Protein AF-A0A3E2N2S7-F1 (afdb_monomer_lite)

Structure (mmCIF, N/CA/C/O backbone):
data_AF-A0A3E2N2S7-F1
#
_entry.id   AF-A0A3E2N2S7-F1
#
loop_
_atom_site.group_PDB
_atom_site.id
_atom_site.type_symbol
_atom_site.label_atom_id
_atom_site.label_alt_id
_atom_site.label_comp_id
_atom_site.label_asym_id
_atom_site.label_entity_id
_atom_site.label_seq_id
_atom_site.pdbx_PDB_ins_code
_atom_site.Cartn_x
_atom_site.Cartn_y
_atom_site.Cartn_z
_atom_site.occupancy
_atom_site.B_iso_or_equiv
_atom_site.auth_seq_id
_atom_site.auth_comp_id
_atom_site.auth_asym_id
_atom_site.auth_atom_id
_atom_site.pdbx_PDB_model_num
ATOM 1 N N . MET A 1 1 ? 10.078 -14.722 -25.260 1.00 42.12 1 MET A N 1
ATOM 2 C CA . MET A 1 1 ? 10.320 -13.278 -25.068 1.00 42.12 1 MET A CA 1
ATOM 3 C C . MET A 1 1 ? 10.400 -13.031 -23.574 1.00 42.12 1 MET A C 1
ATOM 5 O O . MET A 1 1 ? 9.457 -13.368 -22.871 1.00 42.12 1 MET A O 1
ATOM 9 N N . THR A 1 2 ? 11.543 -12.581 -23.065 1.00 51.34 2 THR A N 1
ATOM 10 C CA . THR A 1 2 ? 11.707 -12.243 -21.647 1.00 51.34 2 THR A CA 1
ATOM 11 C C . THR A 1 2 ? 10.874 -10.999 -21.372 1.00 51.34 2 THR A C 1
ATOM 13 O O . THR A 1 2 ? 11.146 -9.943 -21.929 1.00 51.34 2 THR A O 1
ATOM 16 N N . ALA A 1 3 ? 9.835 -11.136 -20.554 1.00 59.84 3 ALA A N 1
ATOM 17 C CA . ALA A 1 3 ? 9.094 -10.009 -20.015 1.00 59.84 3 ALA A CA 1
ATOM 18 C C . ALA A 1 3 ? 10.064 -9.020 -19.349 1.00 59.84 3 ALA A C 1
ATOM 20 O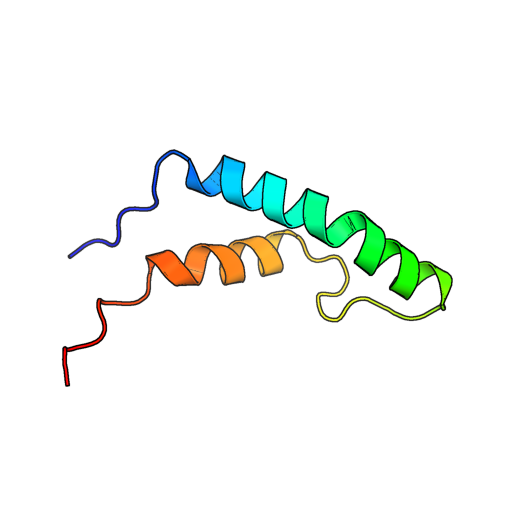 O . ALA A 1 3 ? 10.654 -9.330 -18.313 1.00 59.84 3 ALA A O 1
ATOM 21 N N . THR A 1 4 ? 10.265 -7.846 -19.947 1.00 75.94 4 THR A N 1
ATOM 22 C CA . THR A 1 4 ? 11.108 -6.807 -19.355 1.00 75.94 4 THR A CA 1
ATOM 23 C C . THR A 1 4 ? 10.277 -6.009 -18.364 1.00 75.94 4 THR A C 1
ATOM 25 O O . THR A 1 4 ? 9.314 -5.339 -18.731 1.00 75.94 4 THR A O 1
ATOM 28 N N . VAL A 1 5 ? 10.657 -6.079 -17.090 1.00 80.94 5 VAL A N 1
ATOM 29 C CA . VAL A 1 5 ? 10.132 -5.179 -16.064 1.00 80.94 5 VAL A CA 1
ATOM 30 C C . VAL A 1 5 ? 10.582 -3.751 -16.408 1.00 80.94 5 VAL A C 1
ATOM 32 O O . VAL A 1 5 ? 11.781 -3.531 -16.583 1.00 80.94 5 VAL A O 1
ATOM 35 N N . PRO A 1 6 ? 9.662 -2.777 -16.520 1.00 86.06 6 PRO A N 1
ATOM 36 C CA . PRO A 1 6 ? 10.025 -1.385 -16.772 1.00 86.06 6 PRO A CA 1
ATOM 37 C C . PRO A 1 6 ? 10.934 -0.815 -15.678 1.00 86.06 6 PRO A C 1
ATOM 39 O O . PRO A 1 6 ? 10.760 -1.131 -14.502 1.00 86.06 6 PRO A O 1
ATOM 42 N N . ALA A 1 7 ? 11.851 0.085 -16.044 1.00 87.62 7 ALA A N 1
ATOM 43 C CA . ALA A 1 7 ? 12.756 0.732 -15.087 1.00 87.62 7 ALA A CA 1
ATOM 44 C C . ALA A 1 7 ? 12.016 1.538 -13.996 1.00 87.62 7 ALA A C 1
ATOM 46 O O . ALA A 1 7 ? 12.526 1.691 -12.891 1.00 87.62 7 ALA A O 1
ATOM 47 N N . ASP A 1 8 ? 10.796 2.008 -14.279 1.00 91.50 8 ASP A N 1
ATOM 48 C CA . ASP A 1 8 ? 9.939 2.754 -13.350 1.00 91.50 8 ASP A CA 1
ATOM 49 C C . ASP A 1 8 ? 8.939 1.867 -12.582 1.00 91.50 8 ASP A C 1
ATOM 51 O O . ASP A 1 8 ? 8.107 2.371 -11.824 1.00 91.50 8 ASP A O 1
ATOM 55 N N . ALA A 1 9 ? 8.989 0.541 -12.753 1.00 90.94 9 ALA A N 1
ATOM 56 C CA . ALA A 1 9 ? 8.048 -0.378 -12.114 1.00 90.94 9 ALA A CA 1
ATOM 57 C C . ALA A 1 9 ? 8.091 -0.291 -10.582 1.00 90.94 9 ALA A C 1
ATOM 59 O O . ALA A 1 9 ? 7.047 -0.397 -9.936 1.00 90.94 9 ALA A O 1
ATOM 60 N N . GLU A 1 10 ? 9.273 -0.039 -10.015 1.00 93.44 10 GLU A N 1
ATOM 61 C CA . GLU A 1 10 ? 9.437 0.157 -8.577 1.00 93.44 10 GLU A CA 1
ATOM 62 C C . GLU A 1 10 ? 8.763 1.439 -8.094 1.00 93.44 10 GLU A C 1
ATOM 64 O O . GLU A 1 10 ? 8.001 1.412 -7.132 1.00 93.44 10 GLU A O 1
ATOM 69 N N . GLU A 1 11 ? 8.963 2.554 -8.797 1.00 95.50 11 GLU A N 1
ATOM 70 C CA . GLU A 1 11 ? 8.307 3.820 -8.460 1.00 95.50 11 GLU A CA 1
ATOM 71 C C . GLU A 1 11 ? 6.780 3.671 -8.503 1.00 95.50 11 GLU A C 1
ATOM 73 O O . GLU A 1 11 ? 6.057 4.143 -7.620 1.00 95.50 11 GLU A O 1
ATOM 78 N N . ARG A 1 12 ? 6.273 2.947 -9.507 1.00 95.31 12 ARG A N 1
ATOM 79 C CA . ARG A 1 12 ? 4.845 2.630 -9.613 1.00 95.31 12 ARG A CA 1
ATOM 80 C C . ARG A 1 12 ? 4.360 1.772 -8.446 1.00 95.31 12 ARG A C 1
ATOM 82 O O . ARG A 1 12 ? 3.230 1.970 -8.002 1.00 95.31 12 ARG A O 1
ATOM 89 N N . PHE A 1 13 ? 5.172 0.836 -7.958 1.00 95.62 13 PHE A N 1
ATOM 90 C CA . PHE A 1 13 ? 4.835 0.030 -6.785 1.00 95.62 13 PHE A CA 1
ATOM 91 C C . PHE A 1 13 ? 4.770 0.890 -5.516 1.00 95.62 13 PHE A C 1
ATOM 93 O O . PHE A 1 13 ? 3.793 0.802 -4.776 1.00 95.62 13 PHE A O 1
ATOM 100 N N . GLN A 1 14 ? 5.723 1.803 -5.317 1.00 96.25 14 GLN A N 1
ATOM 101 C CA . GLN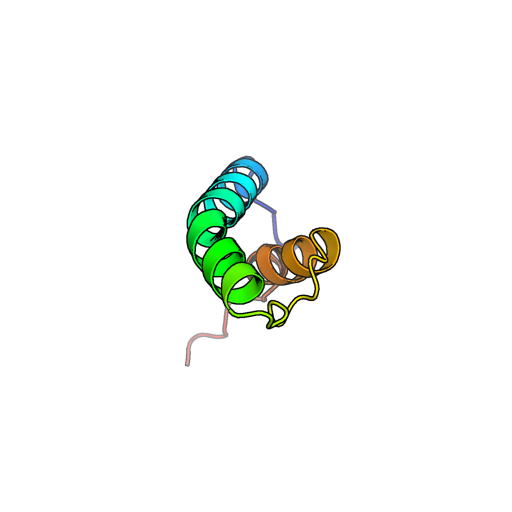 A 1 14 ? 5.710 2.731 -4.179 1.00 96.25 14 GLN A CA 1
ATOM 102 C C . GLN A 1 14 ? 4.479 3.652 -4.196 1.00 96.25 14 GLN A C 1
ATOM 104 O O . GLN A 1 14 ? 3.797 3.804 -3.182 1.00 96.25 14 GLN A O 1
ATOM 109 N N . LYS A 1 15 ? 4.114 4.197 -5.365 1.00 96.38 15 LYS A N 1
ATOM 110 C CA . LYS A 1 15 ? 2.872 4.977 -5.538 1.00 96.38 15 LYS A CA 1
ATOM 111 C C . LYS A 1 15 ? 1.621 4.148 -5.238 1.00 96.38 15 LYS A C 1
ATOM 113 O O . LYS A 1 15 ? 0.692 4.648 -4.606 1.00 96.38 15 LYS A O 1
ATOM 118 N N . TYR A 1 16 ? 1.602 2.882 -5.655 1.00 94.31 16 TYR A N 1
ATOM 119 C CA . TYR A 1 16 ? 0.520 1.954 -5.329 1.00 94.31 16 TYR A CA 1
ATOM 120 C C . TYR A 1 16 ? 0.393 1.739 -3.812 1.00 94.31 16 TYR A C 1
ATOM 122 O O . TYR A 1 16 ? -0.712 1.864 -3.281 1.00 94.31 16 TYR A O 1
ATOM 130 N N . LEU A 1 17 ? 1.500 1.499 -3.100 1.00 95.06 17 LEU A N 1
ATOM 131 C CA . LEU A 1 17 ? 1.491 1.373 -1.638 1.00 95.06 17 LEU A CA 1
ATOM 132 C C . LEU A 1 17 ? 0.949 2.638 -0.965 1.00 95.06 17 LEU A C 1
ATOM 134 O O . LEU A 1 17 ? 0.050 2.537 -0.131 1.00 95.06 17 LEU A O 1
ATOM 138 N N . ALA A 1 18 ? 1.435 3.812 -1.378 1.00 95.31 18 ALA A N 1
ATOM 139 C CA . ALA A 1 18 ? 0.997 5.095 -0.836 1.00 95.31 18 ALA A CA 1
ATOM 140 C C . ALA A 1 18 ? -0.505 5.332 -1.055 1.00 95.31 18 ALA A C 1
ATOM 142 O O . ALA A 1 18 ? -1.209 5.742 -0.137 1.00 95.31 18 ALA A O 1
ATOM 143 N N . SER A 1 19 ? -1.021 5.008 -2.246 1.00 94.12 19 SER A N 1
ATOM 144 C CA . SER A 1 19 ? -2.449 5.158 -2.558 1.00 94.12 19 SER A CA 1
ATOM 145 C C . SER A 1 19 ? -3.357 4.269 -1.699 1.00 94.12 19 SER A C 1
ATOM 147 O O . SER A 1 19 ? -4.486 4.647 -1.401 1.00 94.12 19 SER A O 1
ATOM 149 N N . ALA A 1 20 ? -2.858 3.106 -1.271 1.00 92.19 20 ALA A N 1
ATOM 150 C CA . ALA A 1 20 ? -3.599 2.150 -0.454 1.00 92.19 20 ALA A CA 1
ATOM 151 C C . ALA A 1 20 ? -3.475 2.405 1.060 1.00 92.19 20 ALA A C 1
ATOM 153 O O . ALA A 1 20 ? -4.211 1.792 1.830 1.00 92.19 20 ALA A O 1
ATOM 154 N N . ALA A 1 21 ? -2.569 3.287 1.499 1.00 92.94 21 ALA A N 1
ATOM 155 C CA . ALA A 1 21 ? -2.267 3.495 2.916 1.00 92.94 21 ALA A CA 1
ATOM 156 C C . ALA A 1 21 ? -3.499 3.929 3.724 1.00 92.94 2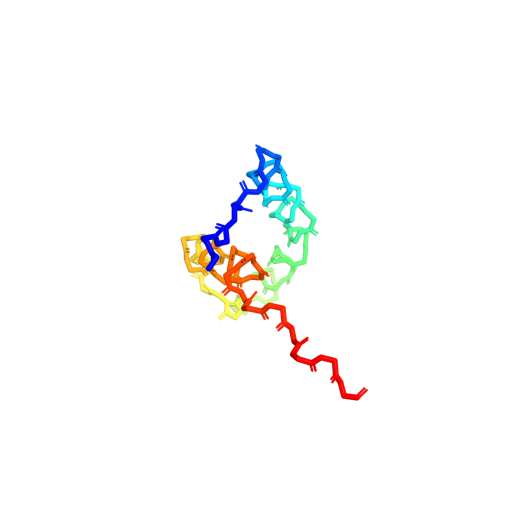1 ALA A C 1
ATOM 158 O O . ALA A 1 21 ? -3.807 3.315 4.740 1.00 92.94 21 ALA A O 1
ATOM 159 N N . ASN A 1 22 ? -4.253 4.918 3.232 1.00 93.19 22 ASN A N 1
ATOM 160 C CA . ASN A 1 22 ? -5.445 5.419 3.927 1.00 93.19 22 ASN A CA 1
ATOM 161 C C . ASN A 1 22 ? -6.554 4.363 4.023 1.00 93.19 22 ASN A C 1
ATOM 163 O O . ASN A 1 22 ? -7.225 4.260 5.043 1.00 93.19 22 ASN A O 1
ATOM 167 N N . TYR A 1 23 ? -6.741 3.573 2.963 1.00 90.31 23 TYR A N 1
ATOM 168 C CA . TYR A 1 23 ? -7.731 2.497 2.949 1.00 90.31 23 TYR A CA 1
ATOM 169 C C . TYR A 1 23 ? -7.365 1.394 3.946 1.00 90.31 23 TYR A C 1
ATOM 171 O O . TYR A 1 23 ? -8.209 0.959 4.721 1.00 90.31 23 TYR A O 1
ATOM 179 N N . ASN A 1 24 ? -6.097 0.984 3.967 1.00 93.06 24 ASN A N 1
ATOM 180 C CA . ASN A 1 24 ? -5.618 -0.030 4.898 1.00 93.06 24 ASN A CA 1
ATOM 181 C C . ASN A 1 24 ? -5.707 0.446 6.353 1.00 93.06 24 ASN A C 1
ATOM 183 O O . ASN A 1 24 ? -6.168 -0.313 7.197 1.00 93.06 24 ASN A O 1
ATOM 187 N N . ALA A 1 25 ? -5.356 1.706 6.624 1.00 93.50 25 ALA A N 1
ATOM 188 C CA . ALA A 1 25 ? -5.500 2.294 7.952 1.00 93.50 25 ALA A CA 1
ATOM 189 C C . ALA A 1 25 ? -6.963 2.289 8.427 1.00 93.50 25 ALA A C 1
ATOM 191 O O . A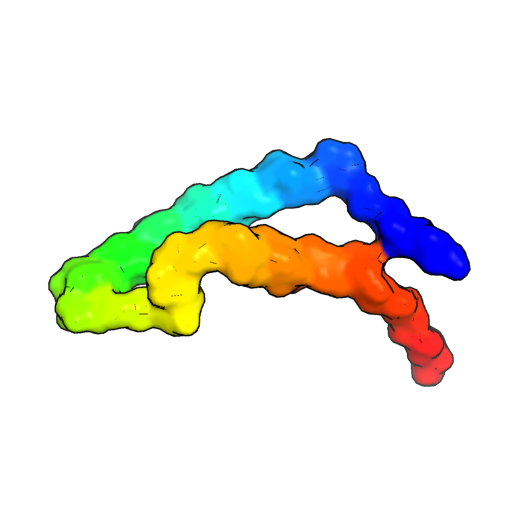LA A 1 25 ? -7.222 2.018 9.592 1.00 93.50 25 ALA A O 1
ATOM 192 N N . ALA A 1 26 ? -7.928 2.528 7.530 1.00 95.81 26 ALA A N 1
ATOM 193 C CA . ALA A 1 26 ? -9.350 2.458 7.869 1.00 95.81 26 ALA A CA 1
ATOM 194 C C . ALA A 1 26 ? -9.824 1.027 8.195 1.00 95.81 26 ALA A C 1
ATOM 196 O O . ALA A 1 26 ? -10.702 0.854 9.035 1.00 95.81 26 ALA A O 1
ATOM 197 N N . ILE A 1 27 ? -9.253 0.004 7.549 1.00 94.56 27 ILE A N 1
ATOM 198 C CA . ILE A 1 27 ? -9.529 -1.407 7.872 1.00 94.56 27 ILE A CA 1
ATOM 199 C C . ILE A 1 27 ? -9.005 -1.739 9.274 1.00 94.56 27 ILE A C 1
ATOM 201 O O . ILE A 1 27 ? -9.732 -2.319 10.077 1.00 94.56 27 ILE A O 1
ATOM 205 N N . GLU A 1 28 ? -7.764 -1.344 9.567 1.00 94.62 28 GLU A N 1
ATOM 206 C CA . GLU A 1 28 ? -7.132 -1.587 10.867 1.00 94.62 28 GLU A CA 1
ATOM 207 C C . GLU A 1 28 ? -7.846 -0.831 11.999 1.00 94.62 28 GLU A C 1
ATOM 209 O O . GLU A 1 28 ? -8.078 -1.403 13.063 1.00 94.62 28 GLU A O 1
ATOM 214 N N . ASP A 1 29 ? -8.262 0.418 11.764 1.00 96.38 29 ASP A N 1
ATOM 215 C CA . ASP A 1 29 ? -9.049 1.224 12.712 1.00 96.38 29 ASP A CA 1
ATOM 216 C C . ASP A 1 29 ? -10.420 0.594 13.016 1.00 96.38 29 ASP A C 1
ATOM 218 O O . ASP A 1 29 ? -10.882 0.606 14.157 1.00 96.38 29 ASP A O 1
ATOM 222 N N . ALA A 1 30 ? -11.037 -0.056 12.024 1.00 96.50 30 ALA A N 1
ATOM 223 C CA . ALA A 1 30 ? -12.260 -0.836 12.208 1.00 96.50 30 ALA A CA 1
ATOM 224 C C . ALA A 1 30 ? -12.041 -2.174 12.952 1.00 96.50 30 ALA A C 1
ATOM 226 O O . ALA A 1 30 ? -13.007 -2.897 13.206 1.00 96.50 30 ALA A O 1
ATOM 227 N N . GLY A 1 31 ? -10.796 -2.508 13.311 1.00 95.69 31 GLY A N 1
ATOM 228 C CA . GLY A 1 31 ? -10.426 -3.745 13.999 1.00 95.69 31 GLY A CA 1
ATOM 229 C C . GLY A 1 31 ? -10.325 -4.969 13.086 1.00 95.69 31 GLY A C 1
ATOM 230 O O . GLY A 1 31 ? -10.269 -6.093 13.588 1.00 95.69 31 GLY A O 1
ATOM 231 N N . ASP A 1 32 ? -10.310 -4.772 11.768 1.00 95.75 32 ASP A N 1
ATOM 232 C CA . ASP A 1 32 ? -10.160 -5.839 10.779 1.00 95.75 32 ASP A CA 1
ATOM 233 C C . ASP A 1 32 ? -8.721 -5.866 10.225 1.00 95.75 32 ASP A C 1
ATOM 235 O O . ASP A 1 32 ? -7.898 -4.988 10.487 1.00 95.75 32 ASP A O 1
ATOM 239 N N . THR A 1 33 ? -8.378 -6.908 9.473 1.00 93.31 33 THR A N 1
ATOM 240 C CA . THR A 1 33 ? -7.056 -7.088 8.868 1.00 93.31 33 THR A CA 1
ATOM 241 C C . THR A 1 33 ? -7.155 -6.946 7.349 1.00 93.31 33 THR A C 1
ATOM 243 O O . THR A 1 33 ? -7.967 -7.631 6.723 1.00 93.31 33 THR A O 1
ATOM 246 N N . PRO A 1 34 ? -6.309 -6.121 6.698 1.00 91.06 34 PRO A N 1
ATOM 247 C CA . PRO A 1 34 ? -6.265 -6.066 5.240 1.00 91.06 34 PRO A CA 1
ATOM 248 C C . PRO A 1 34 ? -6.057 -7.464 4.648 1.00 91.06 34 PRO A C 1
ATOM 250 O O . PRO A 1 34 ? -5.258 -8.237 5.166 1.00 91.06 34 PRO A O 1
ATOM 253 N N . TRP A 1 35 ? -6.705 -7.786 3.525 1.00 86.12 35 TRP A N 1
ATOM 254 C CA . TRP A 1 35 ? -6.668 -9.130 2.911 1.00 86.12 35 TRP A CA 1
ATOM 255 C C . TRP A 1 35 ? -5.254 -9.675 2.630 1.00 86.12 35 TRP A C 1
ATOM 257 O O . TRP A 1 35 ? -5.062 -10.880 2.486 1.00 86.12 35 TRP A O 1
ATOM 267 N N . HIS A 1 36 ? -4.265 -8.788 2.519 1.00 86.94 36 HIS A N 1
ATOM 268 C CA . HIS A 1 36 ? -2.859 -9.125 2.312 1.00 86.94 36 HIS A CA 1
ATOM 269 C C . HIS A 1 36 ? -2.061 -9.270 3.622 1.00 86.94 36 HIS A C 1
ATOM 271 O O . HIS A 1 36 ? -0.850 -9.445 3.563 1.00 86.94 36 HIS A O 1
ATOM 277 N N . GLY A 1 37 ? -2.684 -9.126 4.795 1.00 88.88 3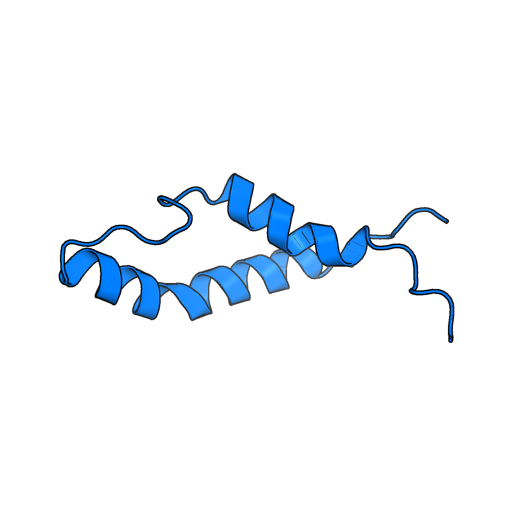7 GLY A N 1
ATOM 278 C CA . GLY A 1 37 ? -2.067 -9.327 6.113 1.00 88.88 37 GLY A CA 1
ATOM 279 C C . GLY A 1 37 ? -0.834 -8.462 6.390 1.00 88.88 37 GLY A C 1
ATOM 280 O O . GLY A 1 37 ? 0.067 -8.892 7.096 1.00 88.88 37 GLY A O 1
ATOM 281 N N . GLY A 1 38 ? -0.737 -7.282 5.768 1.00 86.50 38 GLY A N 1
ATOM 282 C CA . GLY A 1 38 ? 0.471 -6.445 5.832 1.00 86.50 38 GLY A CA 1
ATOM 283 C C . GLY A 1 38 ? 1.683 -6.951 5.027 1.00 86.50 38 GLY A C 1
ATOM 284 O O . GLY A 1 38 ? 2.712 -6.283 5.021 1.00 86.50 38 GLY A O 1
ATOM 285 N N . ASP A 1 39 ? 1.578 -8.063 4.295 1.00 92.81 39 ASP A N 1
ATOM 286 C CA . ASP A 1 39 ? 2.694 -8.652 3.546 1.00 92.81 39 ASP A CA 1
ATOM 287 C C . ASP A 1 39 ? 3.037 -7.836 2.284 1.00 92.81 39 ASP A C 1
ATOM 289 O O . ASP A 1 39 ? 2.396 -7.935 1.231 1.00 92.81 39 ASP A O 1
ATOM 293 N N . ILE A 1 40 ? 4.058 -6.984 2.398 1.00 92.25 40 ILE A N 1
ATOM 294 C CA . ILE A 1 40 ? 4.521 -6.116 1.309 1.00 92.25 40 ILE A CA 1
ATOM 295 C C . ILE A 1 40 ? 5.175 -6.931 0.187 1.00 92.25 40 ILE A C 1
ATOM 297 O O . ILE A 1 40 ? 4.970 -6.607 -0.984 1.00 92.25 40 ILE A O 1
ATOM 301 N N . GLU A 1 41 ? 5.896 -8.006 0.508 1.00 91.94 41 GLU A N 1
ATOM 302 C CA . GLU A 1 41 ? 6.594 -8.832 -0.485 1.00 91.94 41 GLU A CA 1
ATOM 303 C C . GLU A 1 41 ? 5.597 -9.608 -1.344 1.00 91.94 41 GLU A C 1
ATOM 305 O O . GLU A 1 41 ? 5.704 -9.639 -2.574 1.00 91.94 41 GLU A O 1
ATOM 310 N N . ARG A 1 42 ? 4.537 -10.137 -0.729 1.00 91.06 42 ARG A N 1
ATOM 311 C CA . ARG A 1 42 ? 3.434 -10.760 -1.463 1.00 91.06 42 ARG A CA 1
ATOM 312 C C . ARG A 1 42 ? 2.716 -9.762 -2.365 1.00 91.06 42 ARG A C 1
ATOM 314 O O . ARG A 1 42 ? 2.382 -10.086 -3.507 1.00 91.06 42 ARG A O 1
ATOM 321 N N . ARG A 1 43 ? 2.496 -8.533 -1.890 1.00 93.00 43 ARG A N 1
ATOM 322 C CA . ARG A 1 43 ? 1.919 -7.453 -2.711 1.00 93.00 43 ARG A CA 1
ATOM 323 C C . ARG A 1 43 ? 2.834 -7.081 -3.873 1.00 93.00 43 ARG A C 1
ATOM 325 O O . ARG A 1 43 ? 2.331 -6.839 -4.970 1.00 93.00 43 ARG A O 1
ATOM 332 N N . ARG A 1 44 ? 4.150 -7.064 -3.651 1.00 93.75 44 ARG A N 1
ATOM 333 C CA . ARG A 1 44 ? 5.163 -6.837 -4.684 1.00 93.75 44 ARG A CA 1
ATOM 334 C C . ARG A 1 44 ? 5.076 -7.927 -5.748 1.00 93.75 44 ARG A C 1
ATOM 336 O O . ARG A 1 44 ? 4.881 -7.609 -6.916 1.00 93.75 44 ARG A O 1
ATOM 343 N N . GLU A 1 45 ? 5.102 -9.201 -5.368 1.00 92.00 45 GLU A N 1
ATOM 344 C CA . GLU A 1 45 ? 4.971 -10.320 -6.312 1.00 92.00 45 GLU A CA 1
ATOM 345 C C . GLU A 1 45 ? 3.712 -10.186 -7.188 1.00 92.00 45 GLU A C 1
ATOM 347 O O . GLU A 1 45 ? 3.790 -10.213 -8.421 1.00 92.00 45 GLU A O 1
ATOM 352 N N . LEU A 1 46 ? 2.549 -9.967 -6.564 1.00 90.62 46 LEU A N 1
ATOM 353 C CA . LEU A 1 46 ? 1.276 -9.824 -7.275 1.00 90.62 46 LEU A CA 1
ATOM 354 C C . LEU A 1 46 ? 1.262 -8.616 -8.217 1.00 90.62 46 LEU A C 1
ATOM 356 O O . LEU A 1 46 ? 0.761 -8.716 -9.339 1.00 90.62 46 LEU A O 1
ATOM 360 N N . PHE A 1 47 ? 1.829 -7.487 -7.789 1.00 92.19 47 PHE A N 1
ATOM 361 C CA . PHE A 1 47 ? 1.924 -6.285 -8.610 1.00 92.19 47 PHE A CA 1
ATOM 362 C C . PHE A 1 47 ? 2.804 -6.508 -9.843 1.00 92.19 47 PHE A C 1
ATOM 364 O O . PHE A 1 47 ? 2.424 -6.126 -10.951 1.00 92.19 47 PHE A O 1
ATOM 371 N N . PHE A 1 48 ? 3.959 -7.159 -9.678 1.00 91.75 48 PHE A N 1
ATOM 372 C CA . PHE A 1 48 ? 4.905 -7.398 -10.770 1.00 91.75 48 PHE A CA 1
ATOM 373 C C . PHE A 1 48 ? 4.475 -8.535 -11.707 1.00 91.75 48 PHE A C 1
ATOM 375 O O . PHE A 1 48 ? 4.885 -8.550 -12.870 1.00 91.75 48 PHE A O 1
ATOM 382 N N . ARG A 1 49 ? 3.565 -9.421 -11.276 1.00 89.56 49 ARG A N 1
ATOM 383 C CA . ARG A 1 49 ? 2.978 -10.476 -12.121 1.00 89.56 49 ARG A CA 1
ATOM 384 C C . ARG A 1 49 ? 2.358 -9.939 -13.416 1.00 89.56 49 ARG A C 1
ATOM 386 O O . ARG A 1 49 ? 2.343 -10.641 -14.426 1.00 89.56 49 ARG A O 1
ATOM 393 N N . ARG A 1 50 ? 1.889 -8.685 -13.431 1.00 84.19 50 ARG A N 1
ATOM 394 C CA . ARG A 1 50 ? 1.348 -8.034 -14.640 1.00 84.19 50 ARG A CA 1
ATOM 395 C C . ARG A 1 50 ? 2.365 -7.903 -15.775 1.00 84.19 50 ARG A C 1
ATOM 397 O O . ARG A 1 50 ? 1.964 -7.865 -16.928 1.00 84.19 50 ARG A O 1
ATOM 404 N N . TYR A 1 51 ? 3.655 -7.844 -15.448 1.00 84.88 51 TYR A N 1
ATOM 405 C CA . TYR A 1 51 ? 4.729 -7.765 -16.433 1.00 84.88 51 TYR A CA 1
ATOM 406 C C . TYR A 1 51 ? 5.116 -9.141 -16.963 1.00 84.88 51 TYR A C 1
ATOM 408 O O . TYR A 1 51 ? 5.623 -9.238 -18.066 1.00 84.88 51 TYR A O 1
ATOM 416 N N . GLN A 1 52 ? 4.849 -10.201 -16.198 1.00 79.00 52 GLN A N 1
ATOM 417 C CA . GLN A 1 52 ? 5.171 -11.584 -16.554 1.00 79.00 52 GLN A CA 1
ATOM 418 C C . GLN A 1 52 ? 4.084 -12.266 -17.389 1.00 79.00 52 GLN A C 1
ATOM 420 O O . GLN A 1 52 ? 4.300 -13.374 -17.881 1.00 79.00 52 GLN A O 1
ATOM 425 N N . ARG A 1 53 ? 2.902 -11.651 -17.524 1.00 69.25 53 ARG A N 1
ATOM 426 C CA . ARG A 1 53 ? 1.852 -12.191 -18.386 1.00 69.25 53 ARG A CA 1
ATOM 427 C C . ARG A 1 53 ? 2.365 -12.176 -19.833 1.00 69.25 53 ARG A C 1
ATOM 429 O O . ARG A 1 53 ? 2.703 -11.094 -20.310 1.00 69.25 53 ARG A O 1
ATOM 436 N N . PRO A 1 54 ? 2.429 -13.330 -20.528 1.00 62.00 54 PRO A N 1
ATOM 437 C CA . PRO A 1 54 ? 2.624 -13.310 -21.970 1.00 62.00 54 PRO A CA 1
ATOM 438 C C . PRO A 1 54 ? 1.508 -12.463 -22.581 1.00 62.00 54 PRO A C 1
ATOM 440 O O . PRO A 1 54 ? 0.384 -12.478 -22.067 1.00 62.00 54 PRO A O 1
ATOM 443 N N . GLU A 1 55 ? 1.833 -11.700 -23.627 1.00 61.78 55 GLU A N 1
ATOM 444 C CA . GLU A 1 55 ? 0.833 -10.959 -24.392 1.00 61.78 55 GLU A CA 1
ATOM 445 C C . GLU A 1 55 ? -0.323 -11.912 -24.694 1.00 61.78 55 GLU A C 1
ATOM 447 O O . GLU A 1 55 ? -0.110 -13.018 -25.199 1.00 61.78 55 GLU A O 1
ATOM 452 N N . THR A 1 56 ? -1.532 -11.536 -24.274 1.00 62.69 56 THR A N 1
ATOM 453 C CA . THR A 1 56 ? -2.738 -12.308 -24.567 1.00 62.69 56 THR A CA 1
ATOM 454 C C . THR A 1 56 ? -2.734 -12.575 -26.073 1.00 62.69 56 THR A C 1
ATOM 456 O O . THR A 1 56 ? -2.607 -11.603 -26.822 1.00 62.69 56 THR A O 1
ATOM 459 N N . PRO A 1 57 ? -2.820 -13.831 -26.553 1.00 64.81 57 PRO A N 1
ATOM 460 C CA . PRO A 1 57 ? -2.987 -14.055 -27.979 1.00 64.81 57 PRO A CA 1
ATOM 461 C C . PRO A 1 57 ? -4.242 -13.289 -28.402 1.00 64.81 57 PRO A C 1
ATOM 463 O O . PRO A 1 57 ? -5.297 -13.460 -27.788 1.00 64.81 57 PRO A O 1
ATOM 466 N N . ASN A 1 58 ? -4.087 -12.378 -29.365 1.00 63.44 58 ASN A N 1
ATOM 467 C CA . ASN A 1 58 ? -5.199 -11.621 -29.929 1.00 63.44 58 ASN A CA 1
ATOM 468 C C . ASN A 1 58 ? -6.274 -12.631 -30.365 1.00 63.44 58 ASN A C 1
ATOM 470 O O . ASN A 1 58 ? -5.972 -13.514 -31.170 1.00 63.44 58 ASN A O 1
ATOM 474 N N . LEU A 1 59 ? -7.472 -12.535 -29.778 1.00 58.16 59 LEU A N 1
ATOM 475 C CA . LEU A 1 59 ? -8.661 -13.273 -30.216 1.00 58.16 59 LEU A CA 1
ATOM 476 C C . LEU A 1 59 ? -9.240 -12.629 -31.476 1.00 58.16 59 LEU A C 1
ATOM 478 O O . LEU A 1 59 ? -9.232 -11.378 -31.542 1.00 58.16 59 LEU A O 1
#

Secondary structure (DSSP, 8-state):
---PPPTTHHHHHHHHHHHHHHHHHHHHHTT---TTTT-HHHHHHHHHHHHHSPPPPP-

pLDDT: mean 86.03, std 13.02, range [42.12, 96.5]

Radius of gyration: 14.74 Å; chains: 1; bounding box: 25×20×44 Å

Foldseek 3Di:
DPLDDDPCLVVVLVVVCVVCVVVQVVCVVVVHADPCNPDSVVVVVVSCVVSVDDDDPDD

Organism: Mycobacterium marinum (NCBI:txid1781)

Sequence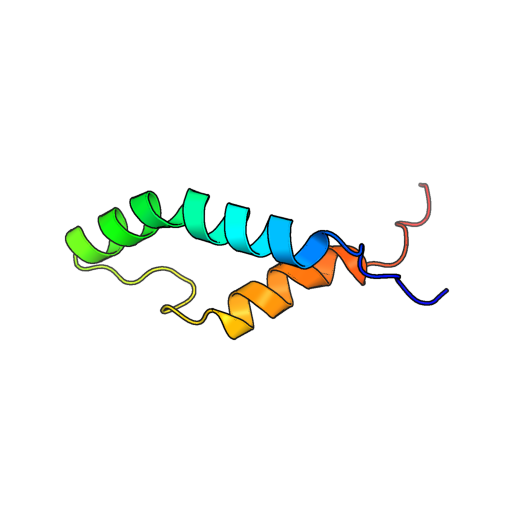 (59 aa):
MTATVPADAEERFQKYLASAANYNAAIEDAGDTPWHGGDIERRRELFFRRYQRPETPNL